Protein AF-A0A7S1CKB5-F1 (afdb_monomer)

pLDDT: mean 76.55, std 12.69, range [46.41, 90.56]

Mean predicted aligned error: 7.84 Å

Solvent-accessible surface area (backbone atoms only — not comparable to full-atom values): 6733 Å² total; per-residue (Å²): 131,82,80,73,89,58,55,35,68,58,44,13,67,76,37,69,49,74,20,55,30,39,36,36,33,47,78,53,97,79,49,93,56,59,89,49,40,65,36,74,44,82,41,71,37,40,30,38,44,75,92,77,86,42,19,30,36,47,51,50,39,48,45,48,19,56,73,53,39,49,98,98,42,86,29,57,56,62,90,48,43,45,44,26,42,59,29,94,70,56,78,39,75,59,54,51,91,38,49,29,12,63,70,63,36,44,41,95,78,22,31,32,31,43,44,72,62,77,84,127

Foldseek 3Di:
DQDDQDPLQVLLVVFADWFKAWEAEDQDPPPPPNVRHRDIDIFTARLNPPDDDGQFVLNVLVRQQVSQDDVPDRRDDSVFKWKFFPASNRPGTGDRRDGCSSSSGGDPRGYIYIGTDDDD

Structure (mmCIF, N/CA/C/O backbone):
data_AF-A0A7S1CKB5-F1
#
_entry.id   AF-A0A7S1CKB5-F1
#
loop_
_atom_site.group_PDB
_atom_site.id
_atom_site.type_symbol
_atom_site.label_atom_id
_atom_site.label_alt_id
_atom_site.label_comp_id
_atom_site.label_asym_id
_atom_site.label_entity_id
_atom_site.label_seq_id
_atom_site.pdbx_PDB_ins_code
_atom_site.Cartn_x
_atom_site.Cartn_y
_atom_site.Cartn_z
_atom_site.occupancy
_atom_site.B_iso_or_equiv
_atom_site.auth_seq_id
_atom_site.auth_comp_id
_atom_site.auth_asym_id
_atom_site.auth_atom_id
_atom_site.pdbx_PDB_model_num
ATOM 1 N N . ALA A 1 1 ? -4.921 6.946 -22.271 1.00 47.00 1 ALA A N 1
ATOM 2 C CA . ALA A 1 1 ? -4.373 5.586 -22.437 1.00 47.00 1 ALA A CA 1
ATOM 3 C C . ALA A 1 1 ? -4.751 4.782 -21.202 1.00 47.00 1 ALA A C 1
ATOM 5 O O . ALA A 1 1 ? -4.689 5.348 -20.117 1.00 47.00 1 ALA A O 1
ATOM 6 N N . ALA A 1 2 ? -5.207 3.535 -21.353 1.00 50.59 2 ALA A N 1
ATOM 7 C CA . ALA A 1 2 ? -5.408 2.666 -20.195 1.00 50.59 2 ALA A CA 1
ATOM 8 C C . ALA A 1 2 ? -4.034 2.374 -19.561 1.00 50.59 2 ALA A C 1
ATOM 10 O O . ALA A 1 2 ? -3.091 2.101 -20.310 1.00 50.59 2 ALA A O 1
ATOM 11 N N . PRO A 1 3 ? -3.888 2.478 -18.232 1.00 56.34 3 PRO A N 1
ATOM 12 C CA . PRO A 1 3 ? -2.642 2.119 -17.569 1.00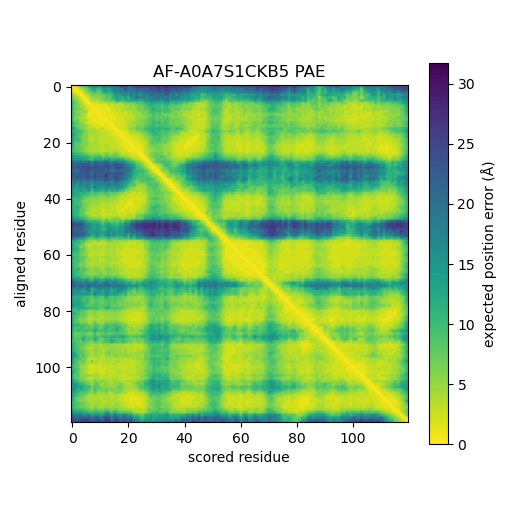 56.34 3 PRO A CA 1
ATOM 13 C C . PRO A 1 3 ? -2.378 0.625 -17.808 1.00 56.34 3 PRO A C 1
ATOM 15 O O . PRO A 1 3 ? -3.248 -0.211 -17.572 1.00 56.34 3 PRO A O 1
ATOM 18 N N . THR A 1 4 ? -1.209 0.298 -18.354 1.00 65.94 4 THR A N 1
ATOM 19 C CA . THR A 1 4 ? -0.779 -1.087 -18.581 1.00 65.94 4 THR A CA 1
ATOM 20 C C . THR A 1 4 ? 0.078 -1.541 -17.407 1.00 65.94 4 THR A C 1
ATOM 22 O O . THR A 1 4 ? 0.833 -0.752 -16.837 1.00 65.94 4 THR A O 1
ATOM 25 N N . LEU A 1 5 ? -0.078 -2.806 -17.015 1.00 66.31 5 LEU A N 1
ATOM 26 C CA . LEU A 1 5 ? 0.807 -3.431 -16.039 1.00 66.31 5 LEU A CA 1
ATOM 27 C C . LEU A 1 5 ? 2.206 -3.507 -16.643 1.00 66.31 5 LEU A C 1
ATOM 29 O O . LEU A 1 5 ? 2.385 -4.090 -17.713 1.00 66.31 5 LEU A O 1
ATOM 33 N N . VAL A 1 6 ? 3.160 -2.876 -15.967 1.00 71.44 6 VAL A N 1
ATOM 34 C CA . VAL A 1 6 ? 4.577 -2.964 -16.313 1.00 71.44 6 VAL A CA 1
ATOM 35 C C . VAL A 1 6 ? 5.108 -4.221 -15.633 1.00 71.44 6 VAL A C 1
ATOM 37 O O . VAL A 1 6 ? 4.601 -4.622 -14.582 1.00 71.44 6 VAL A O 1
ATOM 40 N N . ASP A 1 7 ? 6.083 -4.883 -16.248 1.00 81.88 7 ASP A N 1
ATOM 41 C CA . ASP A 1 7 ? 6.723 -6.026 -15.610 1.00 81.88 7 ASP A CA 1
ATOM 42 C C . ASP A 1 7 ? 7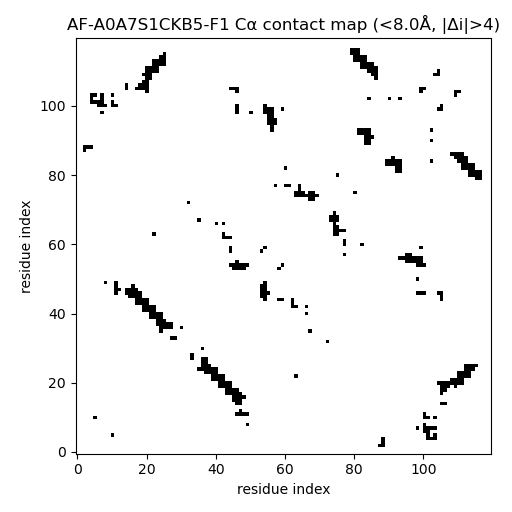.318 -5.620 -14.250 1.00 81.88 7 ASP A C 1
ATOM 44 O O . ASP A 1 7 ? 7.825 -4.511 -14.081 1.00 81.88 7 ASP A O 1
ATOM 48 N N . ALA A 1 8 ? 7.244 -6.508 -13.259 1.00 78.00 8 ALA A N 1
ATOM 49 C CA . ALA A 1 8 ? 7.666 -6.183 -11.901 1.00 78.00 8 ALA A CA 1
ATOM 50 C C . ALA A 1 8 ? 9.165 -5.854 -11.810 1.00 78.00 8 ALA A C 1
ATOM 52 O O . ALA A 1 8 ? 9.548 -5.014 -10.997 1.00 78.00 8 ALA A O 1
ATOM 53 N N . ASP A 1 9 ? 10.011 -6.513 -12.607 1.00 81.38 9 ASP A N 1
ATOM 54 C CA . ASP A 1 9 ? 11.449 -6.248 -12.622 1.00 81.38 9 ASP A CA 1
ATOM 55 C C . ASP A 1 9 ? 11.756 -4.942 -13.369 1.00 81.38 9 ASP A C 1
ATOM 57 O O . ASP A 1 9 ? 12.614 -4.177 -12.929 1.00 81.38 9 ASP A O 1
ATOM 61 N N . GLU A 1 10 ? 11.002 -4.620 -14.425 1.00 83.44 10 GLU A N 1
ATOM 62 C CA . GLU A 1 10 ? 11.088 -3.319 -15.103 1.00 83.44 10 GLU A CA 1
ATOM 63 C C . GLU A 1 10 ? 10.638 -2.171 -14.184 1.00 83.44 10 GLU A C 1
ATOM 65 O O . GLU A 1 10 ? 11.330 -1.159 -14.065 1.00 83.44 10 GLU A O 1
ATOM 70 N N . TRP A 1 11 ? 9.527 -2.344 -13.461 1.00 83.88 11 TRP A N 1
ATOM 71 C CA . TRP A 1 11 ? 9.031 -1.356 -12.503 1.00 83.88 11 TRP A CA 1
ATOM 72 C C . TRP A 1 11 ? 10.017 -1.122 -11.355 1.00 83.88 11 TRP A C 1
ATOM 74 O O . TRP A 1 11 ? 10.300 0.025 -11.004 1.00 83.88 11 TRP A O 1
ATOM 84 N N . ALA A 1 12 ? 10.570 -2.202 -10.795 1.00 82.69 12 ALA A N 1
ATOM 85 C CA . ALA A 1 12 ? 11.581 -2.145 -9.744 1.00 82.69 12 ALA A CA 1
ATOM 86 C C . ALA A 1 12 ? 12.874 -1.461 -10.219 1.00 82.69 12 ALA A C 1
ATOM 88 O O . ALA A 1 12 ? 13.455 -0.664 -9.483 1.00 82.69 12 ALA A O 1
ATOM 89 N N . ALA A 1 13 ? 13.308 -1.734 -11.454 1.00 83.50 13 ALA A N 1
ATOM 90 C CA . ALA A 1 13 ? 14.481 -1.099 -12.050 1.00 83.50 13 ALA A CA 1
ATOM 91 C C . ALA A 1 13 ? 14.266 0.399 -12.321 1.00 83.50 13 ALA A C 1
ATOM 93 O O . ALA A 1 13 ? 15.189 1.193 -12.137 1.00 83.50 13 ALA A O 1
ATOM 94 N N . ALA A 1 14 ? 13.054 0.795 -12.724 1.00 84.06 14 ALA A N 1
ATOM 95 C CA . ALA A 1 14 ? 12.691 2.195 -12.943 1.00 84.06 14 ALA A CA 1
ATOM 96 C C . ALA A 1 14 ? 12.602 3.008 -11.639 1.00 84.06 14 ALA A C 1
ATOM 98 O O . ALA A 1 14 ? 12.754 4.230 -11.665 1.00 84.06 14 ALA A O 1
ATOM 99 N N . HIS A 1 15 ? 12.394 2.340 -10.502 1.00 83.62 15 HIS A N 1
ATOM 100 C CA . HIS A 1 15 ? 12.206 2.970 -9.197 1.00 83.62 15 HIS A CA 1
ATOM 101 C C . HIS A 1 15 ? 13.222 2.458 -8.160 1.00 83.62 15 HIS A C 1
ATOM 103 O O . HIS A 1 15 ? 12.845 1.764 -7.210 1.00 83.62 15 HIS A O 1
ATOM 109 N N . PRO A 1 16 ? 14.518 2.797 -8.308 1.00 81.06 16 PRO A N 1
ATOM 110 C CA . PRO A 1 16 ? 15.551 2.351 -7.383 1.00 81.06 16 PRO A CA 1
ATOM 111 C C . PRO A 1 16 ? 15.386 2.983 -5.992 1.00 81.06 16 PRO A C 1
ATOM 113 O O . PRO A 1 16 ? 15.112 4.178 -5.862 1.00 81.06 16 PRO A O 1
ATOM 116 N N . GLY A 1 17 ? 15.612 2.187 -4.946 1.00 81.56 17 GLY A N 1
ATOM 117 C CA . GLY A 1 17 ? 15.592 2.627 -3.552 1.00 81.56 17 GLY A CA 1
ATOM 118 C C . GLY A 1 17 ? 14.191 2.863 -2.964 1.00 81.56 17 GLY A C 1
ATOM 119 O O . GLY A 1 17 ? 13.182 2.458 -3.547 1.00 81.56 17 GLY A O 1
ATOM 120 N N . PRO A 1 18 ? 14.112 3.510 -1.785 1.00 85.06 18 PRO A N 1
ATOM 121 C CA . PRO A 1 18 ? 12.849 3.766 -1.102 1.00 85.06 18 PRO A CA 1
ATOM 122 C C . PRO A 1 18 ? 11.969 4.750 -1.876 1.00 85.06 18 PRO A C 1
ATOM 124 O O . PRO A 1 18 ? 12.338 5.903 -2.095 1.00 85.06 18 PRO A O 1
ATOM 127 N N . GLN 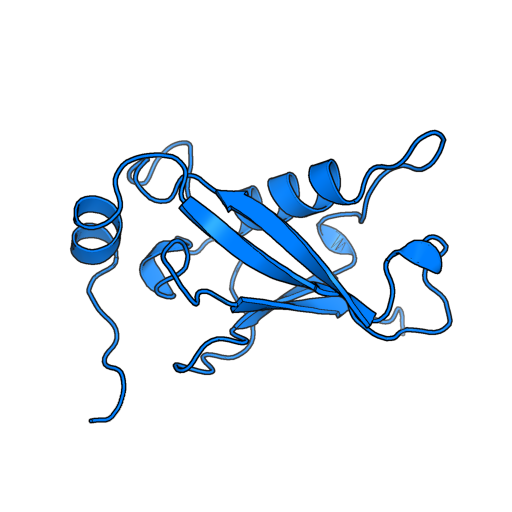A 1 19 ? 10.775 4.299 -2.238 1.00 85.88 19 GLN A N 1
ATOM 128 C CA . GLN A 1 19 ? 9.762 5.072 -2.937 1.00 85.88 19 GLN A CA 1
ATOM 129 C C . GLN A 1 19 ? 8.625 5.474 -1.998 1.00 85.88 19 GLN A C 1
ATOM 131 O O . GLN A 1 19 ? 8.228 4.677 -1.142 1.00 85.88 19 GLN A O 1
ATOM 136 N N . PRO A 1 20 ? 8.048 6.673 -2.170 1.00 86.56 20 PRO A N 1
ATOM 137 C CA . PRO A 1 20 ? 6.848 7.050 -1.447 1.00 86.56 20 PRO A CA 1
ATOM 138 C C . PRO A 1 20 ? 5.652 6.212 -1.918 1.00 86.56 20 PRO A C 1
ATOM 140 O O . PRO A 1 20 ? 5.477 5.945 -3.110 1.00 86.56 20 PRO A O 1
ATOM 143 N N . LEU A 1 21 ? 4.812 5.829 -0.965 1.00 88.81 21 LEU A N 1
ATOM 144 C CA . LEU A 1 21 ? 3.539 5.158 -1.169 1.00 88.81 21 LEU A CA 1
ATOM 145 C C . LEU A 1 21 ? 2.472 5.851 -0.322 1.00 88.81 21 LEU A C 1
ATOM 147 O O . LEU A 1 21 ? 2.628 6.000 0.892 1.00 88.81 21 LEU A O 1
ATOM 151 N N . GLU A 1 22 ? 1.371 6.238 -0.957 1.00 90.56 22 GLU A N 1
ATOM 152 C CA . GLU A 1 22 ? 0.213 6.780 -0.259 1.00 90.56 22 GLU A CA 1
ATOM 153 C C . GLU A 1 22 ? -0.675 5.645 0.251 1.00 90.56 22 GLU A C 1
ATOM 155 O O . GLU A 1 22 ? -1.064 4.741 -0.486 1.00 90.56 22 GLU A O 1
ATOM 160 N N . VAL A 1 23 ? -1.019 5.700 1.531 1.00 89.56 23 VAL A N 1
ATOM 161 C CA . VAL A 1 23 ? -1.799 4.682 2.226 1.00 89.56 23 VAL A CA 1
ATOM 162 C C . VAL A 1 23 ? -3.051 5.342 2.768 1.00 89.56 23 VAL A C 1
ATOM 164 O O . VAL A 1 23 ? -3.012 6.072 3.757 1.00 89.56 23 VAL A O 1
ATOM 167 N N . ARG A 1 24 ? -4.185 5.079 2.127 1.00 88.62 24 ARG A N 1
ATOM 168 C CA . ARG A 1 24 ? -5.489 5.555 2.579 1.00 88.62 24 ARG A CA 1
ATOM 169 C C . ARG A 1 24 ? -6.004 4.658 3.685 1.00 88.62 24 ARG A C 1
ATOM 171 O O . ARG A 1 24 ? -6.254 3.468 3.483 1.00 88.62 24 ARG A O 1
ATOM 178 N N . MET A 1 25 ? -6.169 5.238 4.861 1.00 85.81 25 MET A N 1
ATOM 179 C CA . MET A 1 25 ? -6.705 4.537 6.013 1.00 85.81 25 MET A CA 1
ATOM 180 C C . MET A 1 25 ? -8.235 4.480 5.949 1.00 85.81 25 MET A C 1
ATOM 182 O O . MET A 1 25 ? -8.883 5.451 5.548 1.00 85.81 25 MET A O 1
ATOM 186 N N . PRO A 1 26 ? -8.850 3.373 6.392 1.00 77.75 26 PRO A N 1
ATOM 187 C CA . PRO A 1 26 ? -10.290 3.215 6.334 1.00 77.75 26 PRO A CA 1
ATOM 188 C C . PRO A 1 26 ? -10.972 4.166 7.315 1.00 77.75 26 PRO A C 1
ATOM 190 O O . PRO A 1 26 ? -10.511 4.376 8.441 1.00 77.75 26 PRO A O 1
ATOM 193 N N . VAL A 1 27 ? -12.132 4.685 6.915 1.00 68.50 27 VAL A N 1
ATOM 194 C CA . VAL A 1 27 ? -13.047 5.408 7.804 1.00 68.50 27 VAL A CA 1
ATOM 195 C C . VAL A 1 27 ? -13.853 4.372 8.591 1.00 68.50 27 VAL A C 1
ATOM 197 O O . VAL A 1 27 ? -14.980 4.040 8.238 1.00 68.50 27 VAL A O 1
ATOM 200 N N . ALA A 1 28 ? -13.251 3.773 9.619 1.00 58.81 28 ALA A N 1
ATOM 201 C CA . ALA A 1 28 ? -13.915 2.758 10.434 1.00 58.81 28 ALA A CA 1
ATOM 202 C C . ALA A 1 28 ? -14.113 3.243 11.876 1.00 58.81 28 ALA A C 1
ATOM 204 O O . ALA A 1 28 ? -13.160 3.371 12.645 1.00 58.81 28 ALA A O 1
ATOM 205 N N . ALA A 1 29 ? -15.374 3.439 12.266 1.00 46.41 29 ALA A N 1
ATOM 206 C CA . ALA A 1 29 ? -15.770 3.621 13.658 1.00 46.41 29 ALA A CA 1
ATOM 207 C C . ALA A 1 29 ? -15.514 2.309 14.427 1.00 46.41 29 ALA A C 1
ATOM 209 O O . ALA A 1 29 ? -16.313 1.380 14.372 1.00 46.41 29 ALA A O 1
ATOM 210 N N . GLY A 1 30 ? -14.355 2.184 15.077 1.00 48.72 30 GLY A N 1
ATOM 211 C CA . GLY A 1 30 ? -13.983 0.968 15.815 1.00 48.72 30 GLY A CA 1
ATOM 212 C C . GLY A 1 30 ? -12.495 0.626 15.805 1.00 48.72 30 GLY A C 1
ATOM 213 O O . GLY A 1 30 ? -12.073 -0.283 16.522 1.00 48.72 30 GLY A O 1
ATOM 214 N N . VAL A 1 31 ? -11.671 1.348 15.040 1.00 56.50 31 VAL A N 1
ATOM 215 C CA . VAL A 1 31 ? -10.217 1.272 15.220 1.00 56.50 31 VAL A CA 1
ATOM 216 C C . VAL A 1 31 ? -9.868 2.053 16.477 1.00 56.50 31 VAL A C 1
ATOM 218 O O . VAL A 1 31 ? -10.211 3.227 16.590 1.00 56.50 31 VAL A O 1
ATOM 221 N N . LYS A 1 32 ? -9.147 1.430 17.418 1.00 55.12 32 LYS A N 1
ATOM 222 C CA . LYS A 1 32 ? -8.611 2.139 18.597 1.00 55.12 32 LYS A CA 1
ATO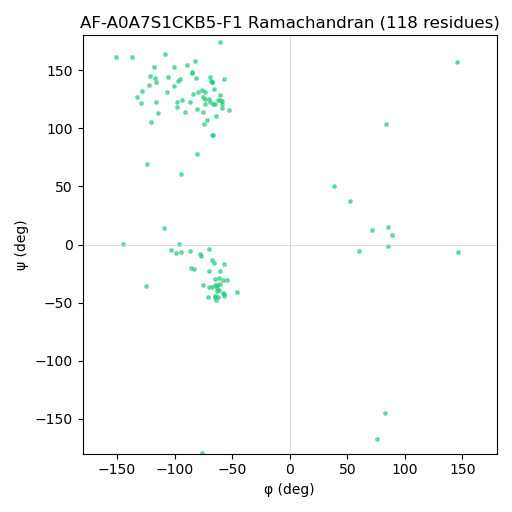M 223 C C . LYS A 1 32 ? -7.705 3.321 18.212 1.00 55.12 32 LYS A C 1
ATOM 225 O O . LYS A 1 32 ? -7.490 4.211 19.020 1.00 55.12 32 LYS A O 1
ATOM 230 N N . GLN A 1 33 ? -7.235 3.356 16.966 1.00 58.78 33 GLN A N 1
ATOM 231 C CA . GLN A 1 33 ? -6.542 4.479 16.342 1.00 58.78 33 GLN A CA 1
ATOM 232 C C . GLN A 1 33 ? -7.519 5.363 15.553 1.00 58.78 33 GLN A C 1
ATOM 234 O O . GLN A 1 33 ? -7.382 5.522 14.342 1.00 58.78 33 GLN A O 1
ATOM 239 N N . ALA A 1 34 ? -8.515 5.943 16.231 1.00 53.34 34 ALA A N 1
ATOM 240 C CA . ALA A 1 34 ? -9.462 6.882 15.616 1.00 53.34 34 ALA A CA 1
ATOM 241 C C . ALA A 1 34 ? -8.745 8.061 14.925 1.00 53.34 34 ALA A C 1
ATOM 243 O O . ALA A 1 34 ? -9.195 8.533 13.883 1.00 53.34 34 ALA A O 1
ATOM 244 N N . ALA A 1 35 ? -7.577 8.456 15.446 1.00 57.72 35 ALA A N 1
ATOM 245 C CA . ALA A 1 35 ? -6.719 9.487 14.869 1.00 57.72 35 ALA A CA 1
ATOM 246 C C . ALA A 1 35 ? -6.219 9.168 13.450 1.00 57.72 35 ALA A C 1
ATOM 248 O O . ALA A 1 35 ? -5.892 10.093 12.724 1.00 57.72 35 ALA A O 1
ATOM 249 N N . LEU A 1 36 ? -6.173 7.895 13.045 1.00 64.19 36 LEU A N 1
ATOM 250 C CA . LEU A 1 36 ? -5.698 7.484 11.720 1.00 64.19 36 LEU A CA 1
ATOM 251 C C . LEU A 1 36 ? -6.849 7.224 10.741 1.00 64.19 36 LEU A C 1
ATOM 253 O O . LEU A 1 36 ? -6.603 6.982 9.568 1.00 64.19 36 LEU A O 1
ATOM 257 N N . THR A 1 37 ? -8.108 7.244 11.190 1.00 71.38 37 THR A N 1
ATOM 258 C CA . THR A 1 37 ? -9.254 6.934 10.320 1.00 71.38 37 THR A CA 1
ATOM 259 C C . THR A 1 37 ? -9.535 8.072 9.338 1.00 71.38 37 THR A C 1
ATOM 261 O O . THR A 1 37 ? -9.591 9.234 9.729 1.00 71.38 37 THR A O 1
ATOM 264 N N . GLY A 1 38 ? -9.696 7.743 8.052 1.00 73.44 38 GLY A N 1
ATOM 265 C CA . GLY A 1 38 ? -9.937 8.732 6.993 1.00 73.44 38 GLY A CA 1
ATOM 266 C C . GLY A 1 38 ? -8.739 9.611 6.627 1.00 73.44 38 GLY A C 1
ATOM 267 O O . GLY A 1 38 ? -8.917 10.604 5.926 1.00 73.44 38 GLY A O 1
ATOM 268 N N . GLN A 1 39 ? -7.536 9.265 7.090 1.00 80.25 39 GLN A N 1
ATOM 269 C CA . GLN A 1 39 ? -6.301 9.961 6.737 1.00 80.25 39 GLN A CA 1
ATOM 270 C C . GLN A 1 39 ? -5.517 9.206 5.661 1.00 80.25 39 GLN A C 1
ATOM 272 O O . GLN A 1 39 ? -5.584 7.979 5.564 1.00 80.25 39 GLN A O 1
ATOM 277 N N . THR A 1 40 ? -4.734 9.946 4.878 1.00 86.94 40 THR A N 1
ATOM 278 C CA . THR A 1 40 ? -3.718 9.378 3.988 1.00 86.94 40 THR A CA 1
ATOM 279 C C . THR A 1 40 ? -2.367 9.460 4.682 1.00 86.94 40 THR A C 1
ATOM 281 O O . THR A 1 40 ? -1.925 10.544 5.055 1.00 86.94 40 THR A O 1
ATOM 284 N N . LEU A 1 41 ? -1.712 8.318 4.854 1.00 85.88 41 LEU A N 1
ATOM 285 C CA . LEU A 1 41 ? -0.350 8.224 5.364 1.00 85.88 41 LEU A CA 1
ATOM 286 C C . LEU A 1 41 ? 0.619 8.102 4.193 1.00 85.88 41 LEU A C 1
ATOM 288 O O . LEU A 1 41 ? 0.339 7.391 3.232 1.00 85.88 41 LEU A O 1
ATOM 292 N N . LEU A 1 42 ? 1.770 8.760 4.287 1.00 87.12 42 LEU A N 1
ATOM 293 C CA . LEU A 1 42 ? 2.865 8.560 3.346 1.00 87.12 42 LEU A CA 1
ATOM 294 C C . LEU A 1 42 ? 3.865 7.594 3.981 1.00 87.12 42 LEU A C 1
ATOM 296 O O . LEU A 1 42 ? 4.422 7.891 5.038 1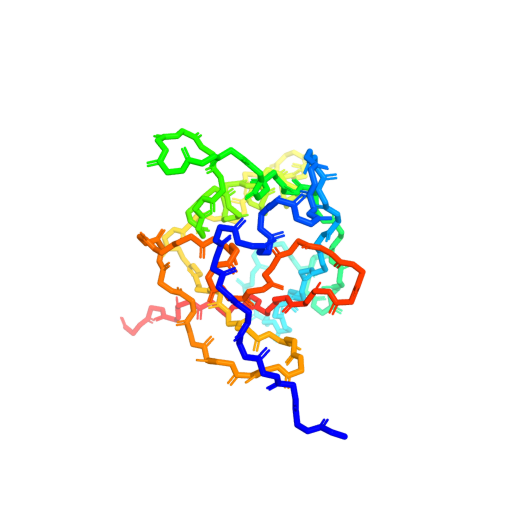.00 87.12 42 LEU A O 1
ATOM 300 N N . VAL A 1 43 ? 4.080 6.439 3.358 1.00 87.12 43 VAL A N 1
ATOM 301 C CA . VAL A 1 43 ? 5.071 5.453 3.809 1.00 87.12 43 VAL A CA 1
ATOM 302 C C . VAL A 1 43 ? 6.137 5.274 2.741 1.00 87.12 43 VAL A C 1
ATOM 304 O O . VAL A 1 43 ? 5.835 5.301 1.552 1.00 87.12 43 VAL A O 1
ATOM 307 N N . SER A 1 44 ? 7.385 5.077 3.153 1.00 86.31 44 SER A N 1
ATOM 308 C CA . SER A 1 44 ? 8.471 4.769 2.223 1.00 86.31 44 SER A CA 1
ATOM 309 C C . SER A 1 44 ? 8.641 3.259 2.119 1.00 86.31 44 SER A C 1
ATOM 311 O O . SER A 1 44 ? 8.842 2.588 3.131 1.00 86.31 44 SER A O 1
ATOM 313 N N . ILE A 1 45 ? 8.563 2.724 0.903 1.00 85.62 45 ILE A N 1
ATOM 314 C CA . ILE A 1 45 ? 8.738 1.297 0.617 1.00 85.62 45 ILE A CA 1
ATOM 315 C C . ILE A 1 45 ? 9.865 1.096 -0.387 1.00 85.62 45 ILE A C 1
ATOM 317 O O . ILE A 1 45 ? 9.962 1.816 -1.372 1.00 85.62 45 ILE A O 1
ATOM 321 N N . ASP A 1 46 ? 10.719 0.106 -0.162 1.00 84.94 46 ASP A N 1
ATOM 322 C CA . ASP A 1 46 ? 11.721 -0.279 -1.152 1.00 84.94 46 ASP A CA 1
ATOM 323 C C . ASP A 1 46 ? 11.143 -1.367 -2.057 1.00 84.94 46 ASP A C 1
ATOM 325 O O . ASP A 1 46 ? 10.840 -2.469 -1.595 1.00 84.94 46 ASP A O 1
ATOM 329 N N . VAL A 1 47 ? 10.963 -1.039 -3.337 1.00 79.56 47 VAL A N 1
ATOM 330 C CA . VAL A 1 47 ? 10.466 -1.966 -4.368 1.00 79.56 47 VAL A CA 1
ATOM 331 C C . VAL A 1 47 ? 11.573 -2.483 -5.284 1.00 79.56 47 VAL A C 1
ATOM 333 O O . VAL A 1 47 ? 11.321 -3.357 -6.109 1.00 79.56 47 VAL A O 1
ATOM 336 N N . SER A 1 48 ? 12.794 -1.973 -5.104 1.00 71.12 48 SER A N 1
ATOM 337 C CA . SER A 1 48 ? 13.982 -2.284 -5.900 1.00 71.12 48 SER A CA 1
ATOM 338 C C . SER A 1 48 ? 14.732 -3.523 -5.407 1.00 71.12 48 SER A C 1
ATOM 340 O O . SER A 1 48 ? 15.467 -4.153 -6.168 1.00 71.12 48 SER A O 1
ATOM 342 N N . SER A 1 49 ? 14.522 -3.920 -4.147 1.00 59.12 49 SER A N 1
ATOM 343 C CA . SER A 1 49 ? 15.096 -5.145 -3.587 1.00 59.12 49 SER A CA 1
ATOM 344 C C . SER A 1 49 ? 14.475 -6.382 -4.250 1.00 59.12 49 SER A C 1
ATOM 346 O O . SER A 1 49 ? 13.407 -6.873 -3.894 1.00 59.12 49 SER A O 1
ATOM 348 N N . GLY A 1 50 ? 15.132 -6.887 -5.291 1.00 47.12 50 GLY A N 1
ATOM 349 C CA . GLY A 1 50 ? 14.666 -8.035 -6.051 1.00 47.12 50 GLY A CA 1
ATOM 350 C C . GLY A 1 50 ? 14.487 -9.297 -5.194 1.00 47.12 50 GLY A C 1
ATOM 351 O O . GLY A 1 50 ? 15.443 -9.879 -4.700 1.00 47.12 50 GLY A O 1
ATOM 352 N N . ALA A 1 51 ? 13.247 -9.787 -5.113 1.00 46.59 51 ALA A N 1
ATOM 353 C CA . ALA A 1 51 ? 12.849 -11.201 -4.941 1.00 46.59 51 ALA A CA 1
ATOM 354 C C . ALA A 1 51 ? 13.309 -11.986 -3.700 1.00 46.59 51 ALA A C 1
ATOM 356 O O . ALA A 1 51 ? 12.850 -13.121 -3.563 1.00 46.59 51 ALA A O 1
ATOM 357 N N . LYS A 1 52 ? 14.152 -11.467 -2.801 1.00 48.72 52 LYS A N 1
ATOM 358 C CA . LYS A 1 52 ? 14.590 -12.267 -1.644 1.00 48.72 52 LYS A CA 1
ATOM 359 C C . LYS A 1 52 ? 14.357 -11.640 -0.278 1.00 48.72 52 LYS A C 1
ATOM 361 O O . LYS A 1 52 ? 13.979 -12.402 0.603 1.00 48.72 52 LYS A O 1
ATOM 366 N N . GLU A 1 53 ? 14.480 -10.323 -0.085 1.00 49.16 53 GLU A N 1
ATOM 367 C CA . GLU A 1 53 ? 14.393 -9.758 1.282 1.00 49.16 53 GLU A CA 1
ATOM 368 C C . GLU A 1 53 ? 13.736 -8.368 1.422 1.00 49.16 53 GLU A C 1
ATOM 370 O O . GLU A 1 53 ? 13.577 -7.886 2.540 1.00 49.16 53 GLU A O 1
ATOM 375 N N . GLY A 1 54 ? 13.264 -7.739 0.343 1.00 53.62 54 GLY A N 1
ATOM 376 C CA . GLY A 1 54 ? 12.483 -6.498 0.421 1.00 53.62 54 GLY A CA 1
ATOM 377 C C . GLY A 1 54 ? 11.508 -6.382 -0.745 1.00 53.62 54 GLY A C 1
ATOM 378 O O . GLY A 1 54 ? 11.636 -7.094 -1.734 1.00 53.62 54 GLY A O 1
ATOM 379 N N . GLY A 1 55 ? 10.491 -5.533 -0.631 1.00 68.31 55 GLY A N 1
ATOM 380 C CA . GLY A 1 55 ? 9.584 -5.239 -1.745 1.00 68.31 55 GLY A CA 1
ATOM 381 C C . GLY A 1 55 ? 8.405 -6.194 -1.932 1.00 68.31 55 GLY A C 1
ATOM 382 O O . GLY A 1 55 ? 7.754 -6.152 -2.977 1.00 68.31 55 GLY A O 1
ATOM 383 N N . SER A 1 56 ? 8.074 -7.037 -0.950 1.00 83.88 56 SER A N 1
ATOM 384 C CA . SER A 1 56 ? 6.795 -7.764 -0.955 1.00 83.88 56 SER A CA 1
ATOM 385 C C . SER A 1 56 ? 5.654 -6.894 -0.419 1.00 83.88 56 SER A C 1
ATOM 387 O O . SER A 1 56 ? 5.869 -5.970 0.366 1.00 83.88 56 SER A O 1
ATOM 389 N N . VAL A 1 57 ? 4.407 -7.219 -0.770 1.00 87.12 57 VAL A N 1
ATOM 390 C CA . VAL A 1 57 ? 3.226 -6.581 -0.153 1.00 87.12 57 VAL A CA 1
ATOM 391 C C . VAL A 1 57 ? 3.222 -6.782 1.369 1.00 87.12 57 VAL A C 1
ATOM 393 O O . VAL A 1 57 ? 2.747 -5.923 2.109 1.00 87.12 57 VAL A O 1
ATOM 396 N N . ASN A 1 58 ? 3.782 -7.886 1.870 1.00 87.56 58 ASN A N 1
ATOM 397 C CA . ASN A 1 58 ? 3.952 -8.094 3.306 1.00 87.56 58 ASN A CA 1
ATOM 398 C C . ASN A 1 58 ? 4.890 -7.053 3.949 1.00 87.56 58 ASN A C 1
ATOM 400 O O . ASN A 1 58 ? 4.615 -6.588 5.054 1.00 87.56 58 ASN A O 1
ATOM 404 N N . ASP A 1 59 ? 5.954 -6.636 3.261 1.00 85.62 59 ASP A N 1
ATOM 405 C CA . ASP A 1 59 ? 6.848 -5.575 3.746 1.00 85.62 59 ASP A CA 1
ATOM 406 C C . ASP A 1 59 ? 6.168 -4.206 3.709 1.00 85.62 59 ASP A C 1
ATOM 408 O O . ASP A 1 59 ? 6.289 -3.443 4.665 1.00 85.62 59 ASP A O 1
ATOM 412 N N . VAL A 1 60 ? 5.333 -3.941 2.697 1.00 87.62 60 VAL A N 1
ATOM 413 C CA . VAL A 1 60 ? 4.454 -2.757 2.683 1.00 87.62 60 VAL A CA 1
ATOM 414 C C . VAL A 1 60 ? 3.549 -2.742 3.918 1.00 87.62 60 VAL A C 1
ATOM 416 O O . VAL A 1 60 ? 3.420 -1.722 4.593 1.00 87.62 60 VAL A O 1
ATOM 419 N N . LYS A 1 61 ? 2.959 -3.885 4.288 1.00 87.56 61 LYS A N 1
ATOM 420 C CA . LYS A 1 61 ? 2.154 -3.980 5.514 1.00 87.56 61 LYS A CA 1
ATOM 421 C C . LYS A 1 61 ? 2.973 -3.765 6.788 1.00 87.56 61 LYS A C 1
ATOM 423 O O . LYS A 1 61 ? 2.434 -3.197 7.738 1.00 87.56 61 LYS A O 1
ATOM 428 N N . LYS A 1 62 ? 4.235 -4.207 6.840 1.00 87.31 62 LYS A N 1
ATOM 429 C CA . LYS A 1 62 ? 5.139 -3.908 7.967 1.00 87.31 62 LYS A CA 1
ATOM 430 C C . LYS A 1 62 ? 5.412 -2.410 8.059 1.00 87.31 62 LYS A C 1
ATOM 432 O O . LYS A 1 62 ? 5.214 -1.854 9.133 1.00 87.31 62 LYS A O 1
ATOM 437 N N . ALA A 1 63 ? 5.743 -1.761 6.943 1.00 85.94 63 ALA A N 1
ATOM 438 C CA . ALA A 1 63 ? 5.963 -0.318 6.889 1.00 85.94 63 ALA A CA 1
ATOM 439 C C . ALA A 1 63 ? 4.722 0.460 7.357 1.00 85.94 63 ALA A C 1
ATOM 441 O O . ALA A 1 63 ? 4.833 1.381 8.158 1.00 85.94 63 ALA A O 1
ATOM 442 N N . ILE A 1 64 ? 3.518 0.038 6.953 1.00 86.38 64 ILE A N 1
ATOM 443 C CA . ILE A 1 64 ? 2.257 0.628 7.435 1.00 86.38 64 ILE A CA 1
ATOM 444 C C . ILE A 1 64 ? 2.064 0.382 8.931 1.00 86.38 64 ILE A C 1
ATOM 446 O O . ILE A 1 64 ? 1.692 1.297 9.660 1.00 86.38 64 ILE A O 1
ATOM 450 N N . LYS A 1 65 ? 2.310 -0.836 9.424 1.00 85.69 65 LYS A N 1
ATOM 451 C CA . LYS A 1 65 ? 2.235 -1.134 10.860 1.00 85.69 65 LYS A CA 1
ATOM 452 C C . LYS A 1 65 ? 3.173 -0.228 11.661 1.00 85.69 65 LYS A C 1
ATOM 454 O O . LYS A 1 65 ? 2.782 0.246 12.718 1.00 85.69 65 LYS A O 1
ATOM 459 N N . GLU A 1 66 ? 4.386 0.004 11.180 1.00 84.94 66 GLU A N 1
ATOM 460 C CA . GLU A 1 66 ? 5.357 0.876 11.843 1.00 84.94 66 GLU A CA 1
ATOM 461 C C . GLU A 1 66 ? 4.948 2.349 11.750 1.00 84.94 66 GLU A C 1
ATOM 463 O O . GLU A 1 66 ? 4.913 3.026 12.770 1.00 84.94 66 GLU A O 1
ATOM 468 N N . ALA A 1 67 ? 4.518 2.821 10.578 1.00 82.06 67 ALA A N 1
ATOM 469 C CA . ALA A 1 67 ? 4.046 4.194 10.379 1.00 82.06 67 ALA A CA 1
ATOM 470 C C . ALA A 1 67 ? 2.763 4.519 11.164 1.00 82.06 67 ALA A C 1
ATOM 472 O O . ALA A 1 67 ? 2.528 5.660 11.549 1.00 82.06 67 ALA A O 1
ATOM 473 N N . THR A 1 68 ? 1.922 3.514 11.407 1.00 80.12 68 THR A N 1
ATOM 474 C CA . THR A 1 68 ? 0.709 3.640 12.225 1.00 80.12 68 THR A CA 1
ATOM 475 C C . THR A 1 68 ? 0.980 3.430 13.714 1.00 80.12 68 THR A C 1
ATOM 477 O O . THR A 1 68 ? 0.059 3.585 14.512 1.00 80.12 68 THR A O 1
ATOM 480 N N . ALA A 1 69 ? 2.196 3.059 14.127 1.00 80.75 69 ALA A N 1
ATOM 481 C CA . ALA A 1 69 ? 2.543 2.974 15.539 1.00 80.75 69 ALA A CA 1
ATOM 482 C C . ALA A 1 69 ? 2.742 4.394 16.091 1.00 80.75 69 ALA A C 1
ATOM 484 O O . ALA A 1 69 ? 3.657 5.108 15.695 1.00 80.75 69 ALA A O 1
ATOM 485 N N . THR A 1 70 ? 1.864 4.813 16.999 1.00 69.81 70 THR A N 1
ATOM 486 C CA . THR A 1 70 ? 1.924 6.125 17.661 1.00 69.81 70 THR A CA 1
ATOM 487 C C . THR A 1 70 ? 2.346 5.951 19.114 1.00 69.81 70 THR A C 1
ATOM 489 O O . THR A 1 70 ? 2.261 4.846 19.655 1.00 69.81 70 THR A O 1
ATOM 492 N N . ASP A 1 71 ? 2.765 7.035 19.769 1.00 56.00 71 ASP A N 1
ATOM 493 C CA . ASP A 1 71 ? 3.188 7.005 21.172 1.00 56.00 71 ASP A CA 1
ATOM 494 C C . ASP A 1 71 ? 2.098 6.361 22.057 1.00 56.00 71 ASP A C 1
ATOM 496 O O . ASP A 1 71 ? 0.951 6.810 22.100 1.00 56.00 71 ASP A O 1
ATOM 500 N N . GLY A 1 72 ? 2.426 5.212 22.658 1.00 59.00 72 GLY A N 1
ATOM 501 C CA . GLY A 1 72 ? 1.517 4.419 23.489 1.00 59.00 72 GLY A CA 1
ATOM 502 C C . GLY A 1 72 ? 0.597 3.416 22.771 1.00 59.00 72 GLY A C 1
ATOM 503 O O . GLY A 1 72 ? -0.137 2.699 23.459 1.00 59.00 72 GLY A O 1
ATOM 504 N N . HIS A 1 73 ? 0.605 3.300 21.434 1.00 67.56 73 HIS A N 1
ATOM 505 C CA . HIS A 1 73 ? -0.239 2.352 20.682 1.00 67.56 73 HIS A CA 1
ATOM 506 C C . HIS A 1 73 ? 0.556 1.512 19.675 1.00 67.56 73 HIS A C 1
ATOM 508 O O . HIS A 1 73 ? 1.145 2.024 18.726 1.00 67.56 73 HIS A O 1
ATOM 514 N N . ALA A 1 74 ? 0.493 0.184 19.834 1.00 67.75 74 ALA A N 1
ATOM 515 C CA . ALA A 1 74 ? 1.007 -0.745 18.833 1.00 67.75 74 ALA A CA 1
ATOM 516 C C . ALA A 1 74 ? 0.257 -0.540 17.505 1.00 67.75 74 ALA A C 1
ATOM 518 O O . ALA A 1 74 ? -0.974 -0.605 17.483 1.00 67.75 74 ALA A O 1
ATOM 519 N N . GLY A 1 75 ? 1.001 -0.286 16.424 1.00 73.50 75 GLY A N 1
ATOM 520 C CA . GLY A 1 75 ? 0.441 -0.010 15.102 1.00 73.50 75 GLY A CA 1
ATOM 521 C C . GLY A 1 75 ? -0.407 -1.142 14.523 1.00 73.50 75 GLY A C 1
ATOM 522 O O . GLY A 1 75 ? -0.515 -2.237 15.093 1.00 73.50 75 GLY A O 1
ATOM 523 N N . LEU A 1 76 ? -1.034 -0.877 13.376 1.00 79.44 76 LEU A N 1
ATOM 524 C CA . LEU A 1 76 ? -2.074 -1.740 12.829 1.00 79.44 76 LEU A CA 1
ATOM 525 C C . LEU A 1 76 ? -1.538 -3.170 12.591 1.00 79.44 76 LEU A C 1
ATOM 527 O O . LEU A 1 76 ? -0.559 -3.356 11.865 1.00 79.44 76 LEU A O 1
ATOM 531 N N . PRO A 1 77 ? -2.142 -4.224 13.174 1.00 82.44 77 PRO A N 1
ATOM 532 C CA . PRO A 1 77 ? -1.599 -5.570 13.037 1.00 82.44 77 PRO A CA 1
ATOM 533 C C . PRO A 1 77 ? -1.786 -6.082 11.607 1.00 82.44 77 PRO A C 1
ATOM 535 O O . PRO A 1 77 ? -2.917 -6.176 11.142 1.00 82.44 77 PRO A O 1
ATOM 538 N N . ILE A 1 78 ? -0.702 -6.505 10.952 1.00 83.25 78 ILE A N 1
ATOM 539 C CA . ILE A 1 78 ? -0.654 -6.987 9.551 1.00 83.25 78 ILE A CA 1
ATOM 540 C C . ILE A 1 78 ? -1.787 -7.976 9.209 1.00 83.25 78 ILE A C 1
ATOM 542 O O . ILE A 1 78 ? -2.416 -7.877 8.158 1.00 83.25 78 ILE A O 1
ATOM 546 N N . GLY A 1 79 ? -2.117 -8.895 10.124 1.00 83.00 79 GLY A N 1
ATOM 547 C CA . GLY A 1 79 ? -3.177 -9.893 9.925 1.00 83.00 79 GLY A CA 1
ATOM 548 C C . GLY A 1 79 ? -4.617 -9.377 10.082 1.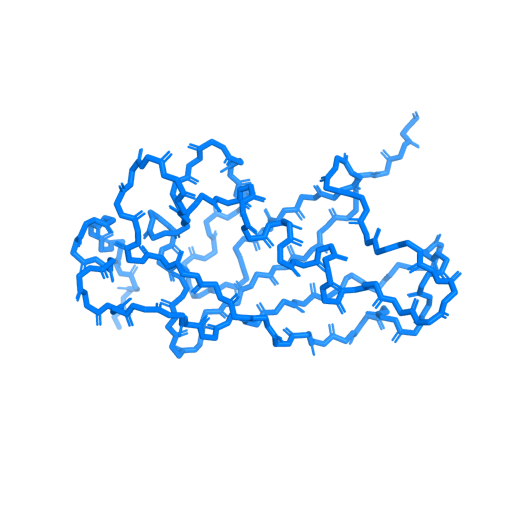00 83.00 79 GLY A C 1
ATOM 549 O O . GLY A 1 79 ? -5.560 -10.103 9.764 1.00 83.00 79 GLY A O 1
ATOM 550 N N . LYS A 1 80 ? -4.815 -8.150 10.581 1.00 82.62 80 LYS A N 1
ATOM 551 C CA . LYS A 1 80 ? -6.133 -7.528 10.809 1.00 82.62 80 LYS A CA 1
ATOM 552 C C . LYS A 1 80 ? -6.602 -6.655 9.650 1.00 82.62 80 LYS A C 1
ATOM 554 O O . LYS A 1 80 ? -7.757 -6.236 9.660 1.00 82.62 80 LYS A O 1
ATOM 559 N N . PHE A 1 81 ? -5.759 -6.428 8.648 1.00 85.75 81 PHE A N 1
ATOM 560 C CA . PHE A 1 81 ? -6.121 -5.655 7.468 1.00 85.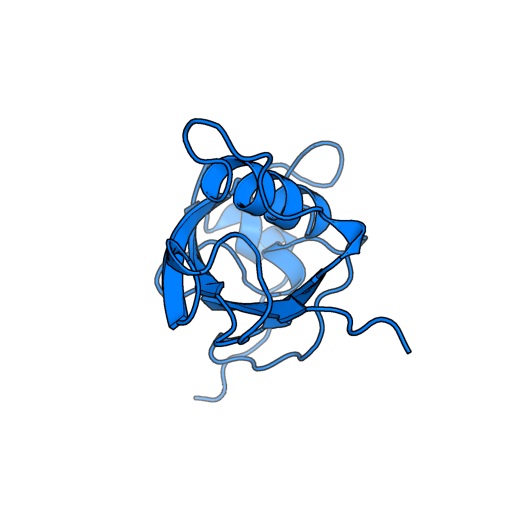75 81 PHE A CA 1
ATOM 561 C C . PHE A 1 81 ? -5.624 -6.295 6.173 1.00 85.75 81 PHE A C 1
ATOM 563 O O . PHE A 1 81 ? -4.757 -7.175 6.145 1.00 85.75 81 PHE A O 1
ATOM 570 N N . GLN A 1 82 ? -6.229 -5.864 5.079 1.00 88.81 82 GLN A N 1
ATOM 571 C CA . GLN A 1 82 ? -5.822 -6.151 3.715 1.00 88.81 82 GLN A CA 1
ATOM 572 C C . GLN A 1 82 ? -5.477 -4.837 3.037 1.00 88.81 82 GLN A C 1
ATOM 574 O O . GLN A 1 82 ? 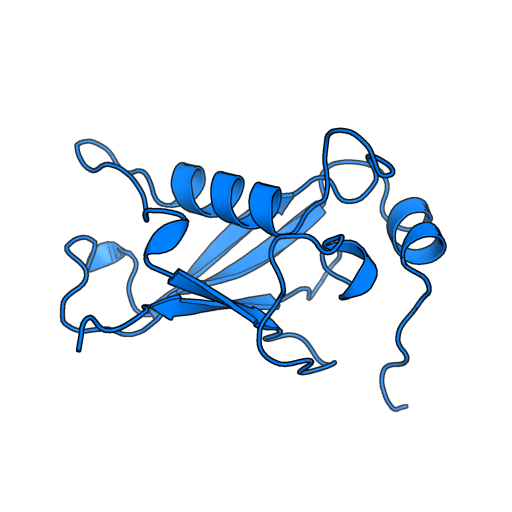-5.980 -3.785 3.428 1.00 88.81 82 GLN A O 1
ATOM 579 N N . LEU A 1 83 ? -4.596 -4.922 2.050 1.00 89.44 83 LEU A N 1
ATOM 580 C CA . LEU A 1 83 ? -4.309 -3.801 1.177 1.00 89.44 83 LEU A CA 1
ATOM 581 C C . LEU A 1 83 ? -5.066 -4.023 -0.120 1.00 89.44 83 LEU A C 1
ATOM 583 O O . LEU A 1 83 ? -5.101 -5.143 -0.632 1.00 89.44 83 LEU A O 1
ATOM 587 N N . VAL A 1 84 ? -5.686 -2.967 -0.606 1.00 89.81 84 VAL A N 1
ATOM 588 C CA . VAL A 1 84 ? -6.366 -2.912 -1.891 1.00 89.81 84 VAL A CA 1
ATOM 589 C C . VAL A 1 84 ? -5.628 -1.892 -2.740 1.00 89.81 84 VAL A C 1
ATOM 591 O O . VAL A 1 84 ? -5.191 -0.864 -2.225 1.00 89.81 84 VAL A O 1
ATOM 594 N N . ASP A 1 85 ? -5.447 -2.187 -4.019 1.00 88.38 85 ASP A N 1
ATOM 595 C CA . ASP A 1 85 ? -4.914 -1.216 -4.966 1.00 88.38 85 ASP A CA 1
ATOM 596 C C . ASP A 1 85 ? -5.896 -0.044 -5.110 1.00 88.38 85 ASP A C 1
ATOM 598 O O . ASP A 1 85 ? -6.999 -0.214 -5.630 1.00 88.38 85 ASP A O 1
ATOM 602 N N . GLY A 1 86 ? -5.497 1.126 -4.612 1.00 82.38 86 GLY A N 1
ATOM 603 C CA . GLY A 1 86 ? -6.225 2.388 -4.764 1.00 82.38 86 GLY A CA 1
ATOM 604 C C . GLY A 1 86 ? -5.705 3.224 -5.932 1.00 82.38 86 GLY A C 1
ATOM 605 O O . GLY A 1 86 ? -6.175 4.344 -6.145 1.00 82.38 86 GLY A O 1
ATOM 606 N N . GLY A 1 87 ? -4.702 2.707 -6.648 1.00 76.19 87 GLY A N 1
ATOM 607 C CA . GLY A 1 87 ? -4.084 3.342 -7.794 1.00 76.19 87 GLY A CA 1
ATOM 608 C C . GLY A 1 87 ? -4.938 3.253 -9.063 1.00 76.19 87 GLY A C 1
ATOM 609 O O . GLY A 1 87 ? -6.034 2.687 -9.073 1.00 76.19 87 GLY A O 1
ATOM 610 N N . PRO A 1 88 ? -4.433 3.798 -10.181 1.00 67.75 88 PRO A N 1
ATOM 611 C CA . PRO A 1 88 ? -5.167 3.860 -11.446 1.00 67.75 88 PRO A CA 1
ATOM 612 C C . PRO A 1 88 ? -5.449 2.484 -12.069 1.00 67.75 88 PRO A C 1
ATOM 614 O O . PRO A 1 88 ? -6.293 2.385 -12.956 1.00 67.75 88 PRO A O 1
ATOM 617 N N . LEU A 1 89 ? -4.754 1.433 -11.624 1.00 71.12 89 LEU A N 1
ATOM 618 C CA . LEU A 1 89 ? -4.942 0.067 -12.109 1.00 71.12 89 LEU A CA 1
ATOM 619 C C . LEU A 1 89 ? -6.110 -0.658 -11.418 1.00 71.12 89 LEU A C 1
ATOM 621 O O . LEU A 1 89 ? -6.621 -1.620 -11.986 1.00 71.12 89 LEU A O 1
ATOM 625 N N . GLN A 1 90 ? -6.537 -0.203 -10.231 1.00 73.81 90 GLN A N 1
ATOM 626 C CA . GLN A 1 90 ? -7.604 -0.794 -9.409 1.00 73.81 90 GLN A CA 1
ATOM 627 C C . GLN A 1 90 ? -7.614 -2.334 -9.406 1.00 73.81 90 GLN A C 1
ATOM 629 O O . GLN A 1 90 ? -8.639 -2.981 -9.618 1.00 73.81 90 GLN A O 1
ATOM 634 N N . GLN A 1 91 ? -6.460 -2.945 -9.147 1.00 79.62 91 GLN A N 1
ATOM 635 C CA . GLN A 1 91 ? -6.250 -4.398 -9.239 1.00 79.62 91 GLN A CA 1
ATOM 636 C C . GLN A 1 91 ? -6.963 -5.214 -8.147 1.00 79.62 91 GLN A C 1
ATOM 638 O O . GLN A 1 91 ? -6.927 -6.447 -8.158 1.00 79.62 91 GLN A O 1
ATOM 643 N N . GLY A 1 92 ? -7.616 -4.552 -7.190 1.00 86.06 92 GLY A N 1
ATOM 644 C CA . GLY A 1 92 ? -8.312 -5.194 -6.082 1.00 86.06 92 GLY A CA 1
ATOM 645 C C . GLY A 1 92 ? -7.372 -5.562 -4.933 1.00 86.06 92 GLY A C 1
ATOM 646 O O . GLY A 1 92 ? -6.456 -4.814 -4.599 1.00 86.06 92 GLY A O 1
ATOM 647 N N . VAL A 1 93 ? -7.636 -6.686 -4.261 1.00 88.81 93 VAL A N 1
ATOM 648 C CA . VAL A 1 93 ? -6.912 -7.063 -3.036 1.00 88.81 93 VAL A CA 1
ATOM 649 C C . VAL A 1 93 ? -5.497 -7.544 -3.355 1.00 88.81 93 VAL A C 1
ATOM 651 O O . VAL A 1 93 ? -5.303 -8.559 -4.025 1.00 88.81 93 VAL A O 1
ATOM 654 N N . LEU A 1 94 ? -4.512 -6.862 -2.780 1.00 89.00 94 LEU A N 1
ATOM 655 C CA . LEU A 1 94 ? -3.098 -7.174 -2.919 1.00 89.00 94 LEU A CA 1
ATOM 656 C C . LEU A 1 94 ? -2.729 -8.420 -2.106 1.00 89.00 94 LEU A C 1
ATOM 658 O O . LEU A 1 94 ? -2.952 -8.497 -0.891 1.00 89.00 94 LEU A O 1
ATOM 662 N N . LYS A 1 95 ? -2.127 -9.405 -2.773 1.00 88.06 95 LYS A N 1
ATOM 663 C CA . LYS A 1 95 ? -1.648 -10.638 -2.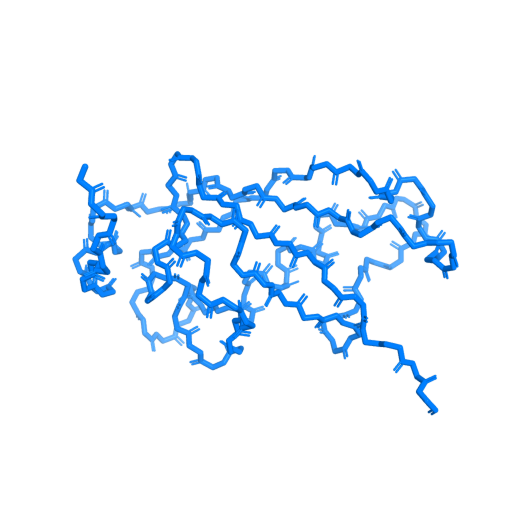132 1.00 88.06 95 LYS A CA 1
ATOM 664 C C . LYS A 1 95 ? -0.305 -10.414 -1.445 1.00 88.06 95 LYS A C 1
ATOM 666 O O . LYS A 1 95 ? 0.634 -9.933 -2.063 1.00 88.06 95 LYS A O 1
ATOM 671 N N . GLU A 1 96 ? -0.196 -10.842 -0.190 1.00 85.12 96 GLU A N 1
ATOM 672 C CA . GLU A 1 96 ? 0.991 -10.642 0.662 1.00 85.12 96 GLU A CA 1
ATOM 673 C C . GLU A 1 96 ? 2.265 -11.288 0.101 1.00 85.12 96 GLU A C 1
ATOM 675 O O . GLU A 1 96 ? 3.350 -10.738 0.269 1.00 85.12 96 GLU A O 1
ATOM 680 N N . SER A 1 97 ? 2.126 -12.430 -0.580 1.00 81.88 97 SER A N 1
ATOM 681 C CA . SER A 1 97 ? 3.227 -13.169 -1.209 1.00 81.88 97 SER A CA 1
ATOM 682 C C . SER A 1 97 ? 3.697 -12.575 -2.537 1.00 81.88 97 SER A C 1
ATOM 684 O O . SER A 1 97 ? 4.687 -13.039 -3.094 1.00 81.88 97 SER A O 1
ATOM 686 N N . HIS A 1 98 ? 2.984 -11.586 -3.076 1.00 84.94 98 HIS A N 1
ATOM 687 C CA . HIS A 1 98 ? 3.348 -10.947 -4.333 1.00 84.94 98 HIS A CA 1
ATOM 688 C C . HIS A 1 98 ? 4.280 -9.757 -4.080 1.00 84.94 98 HIS A C 1
ATOM 690 O O . HIS A 1 98 ? 4.264 -9.130 -3.016 1.00 84.94 98 HIS A O 1
ATOM 696 N N . ARG A 1 99 ? 5.084 -9.430 -5.093 1.00 83.81 99 ARG A N 1
ATOM 697 C CA . ARG A 1 99 ? 5.920 -8.226 -5.112 1.00 83.81 99 ARG A CA 1
ATOM 698 C C . ARG A 1 99 ? 5.040 -6.979 -5.197 1.00 83.81 99 ARG A C 1
ATOM 700 O O . ARG A 1 99 ? 4.076 -6.963 -5.953 1.00 83.81 99 ARG A O 1
ATOM 707 N N . ALA A 1 100 ? 5.402 -5.928 -4.471 1.00 84.75 100 ALA A N 1
ATOM 708 C CA . ALA A 1 100 ? 4.754 -4.623 -4.556 1.00 84.75 100 ALA A CA 1
ATOM 709 C C . ALA A 1 100 ? 4.889 -4.032 -5.974 1.00 84.75 100 ALA A C 1
ATOM 711 O O . ALA A 1 100 ? 3.916 -3.532 -6.532 1.00 84.75 100 ALA A O 1
ATOM 712 N N . ALA A 1 101 ? 6.055 -4.218 -6.602 1.00 83.75 101 ALA A N 1
ATOM 713 C CA . ALA A 1 101 ? 6.307 -3.842 -7.992 1.00 83.75 101 ALA A CA 1
ATOM 714 C C . ALA A 1 101 ? 5.396 -4.565 -9.003 1.00 83.75 101 ALA A C 1
ATOM 716 O O . ALA A 1 101 ? 5.051 -3.986 -10.021 1.00 83.75 101 ALA A O 1
ATOM 717 N N . ALA A 1 102 ? 4.926 -5.786 -8.704 1.00 81.88 102 ALA A N 1
ATOM 718 C CA . ALA A 1 102 ? 3.973 -6.491 -9.572 1.00 81.88 102 ALA A CA 1
ATOM 719 C C . ALA A 1 102 ? 2.591 -5.820 -9.619 1.00 81.88 102 ALA A C 1
ATOM 721 O O . ALA A 1 102 ? 1.773 -6.158 -10.467 1.00 81.88 102 ALA A O 1
ATOM 722 N N . TYR A 1 103 ? 2.336 -4.887 -8.701 1.00 83.94 103 TYR A N 1
ATOM 723 C CA . TYR A 1 103 ? 1.144 -4.053 -8.683 1.00 83.94 103 TYR A CA 1
ATOM 724 C C . TYR A 1 103 ? 1.460 -2.590 -9.035 1.00 83.94 103 TYR A C 1
ATOM 726 O O . TYR A 1 103 ? 0.617 -1.733 -8.793 1.00 83.94 103 TYR A O 1
ATOM 734 N N . ASN A 1 104 ? 2.649 -2.295 -9.580 1.00 83.00 104 ASN A N 1
ATOM 735 C CA . ASN A 1 104 ? 3.153 -0.938 -9.818 1.00 83.00 104 ASN A CA 1
ATOM 736 C C . ASN A 1 104 ? 3.100 -0.042 -8.564 1.00 83.00 104 ASN A C 1
ATOM 738 O O . ASN A 1 104 ? 2.773 1.142 -8.638 1.00 83.00 104 ASN A O 1
ATOM 742 N N . LEU A 1 105 ? 3.383 -0.613 -7.389 1.00 83.31 105 LEU A N 1
ATOM 743 C CA . LEU A 1 105 ? 3.509 0.157 -6.152 1.00 83.31 105 LEU A CA 1
ATOM 744 C C . LEU A 1 105 ? 4.922 0.718 -6.029 1.00 83.31 105 LEU A C 1
ATOM 746 O O . LEU A 1 105 ? 5.885 0.073 -6.439 1.00 83.31 105 LEU A O 1
ATOM 750 N N . GLY A 1 106 ? 5.038 1.880 -5.393 1.00 76.75 106 GLY A N 1
ATOM 751 C CA . GLY A 1 106 ? 6.303 2.590 -5.245 1.00 76.75 106 GLY A CA 1
ATOM 752 C C . GLY A 1 106 ? 6.576 3.421 -6.493 1.00 76.75 106 GLY A C 1
ATOM 753 O O . GLY A 1 106 ? 6.922 2.884 -7.538 1.00 76.75 106 GLY A O 1
ATOM 754 N N . GLY A 1 107 ? 6.364 4.729 -6.369 1.00 74.00 107 GLY A N 1
ATOM 755 C CA . GLY A 1 107 ? 6.414 5.695 -7.464 1.00 74.00 107 GLY A CA 1
ATOM 756 C C . GLY A 1 107 ? 5.376 6.798 -7.249 1.00 74.00 107 GLY A C 1
ATOM 757 O O . GLY A 1 107 ? 4.397 6.606 -6.520 1.00 74.00 107 GLY A O 1
ATOM 758 N N . ALA A 1 108 ? 5.581 7.964 -7.863 1.00 69.12 108 ALA A N 1
ATOM 759 C CA . ALA A 1 108 ? 4.689 9.110 -7.693 1.00 69.12 108 ALA A CA 1
ATOM 760 C C . ALA A 1 108 ? 3.245 8.766 -8.116 1.00 69.12 108 ALA A C 1
ATOM 762 O O . ALA A 1 108 ? 2.999 8.394 -9.261 1.00 69.12 108 ALA A O 1
ATOM 763 N N . GLY A 1 109 ? 2.292 8.892 -7.184 1.00 73.06 109 GLY A N 1
ATOM 764 C CA . GLY A 1 109 ? 0.877 8.567 -7.411 1.00 73.06 109 GLY A CA 1
ATOM 765 C C . GLY A 1 109 ? 0.482 7.114 -7.117 1.00 73.06 109 GLY A C 1
ATOM 766 O O . GLY A 1 109 ? -0.650 6.729 -7.410 1.00 73.06 109 GLY A O 1
ATOM 767 N N . SER A 1 110 ? 1.375 6.308 -6.533 1.00 84.12 110 SER A N 1
ATOM 768 C CA . SER A 1 110 ? 1.019 4.984 -6.007 1.00 84.12 110 SER A CA 1
ATOM 769 C C . SER A 1 110 ? 0.136 5.129 -4.770 1.00 84.12 110 SER A C 1
ATOM 771 O O . SER A 1 110 ? 0.563 5.721 -3.777 1.00 84.12 110 SER A O 1
ATOM 773 N N . VAL A 1 111 ? -1.061 4.543 -4.809 1.00 88.69 111 VAL A N 1
ATOM 774 C CA . VAL A 1 111 ? -2.034 4.604 -3.712 1.00 88.69 111 VAL A CA 1
ATOM 775 C C . VAL A 1 111 ? -2.494 3.201 -3.347 1.00 88.69 111 VAL A C 1
ATOM 777 O O . VAL A 1 111 ? -2.905 2.429 -4.210 1.00 88.69 111 VAL A O 1
ATOM 780 N N . VAL A 1 112 ? -2.497 2.881 -2.058 1.00 89.75 112 VAL A N 1
ATOM 781 C CA . VAL A 1 112 ? -3.146 1.682 -1.518 1.00 89.75 112 VAL A CA 1
ATOM 782 C C . VAL A 1 112 ? -4.189 2.059 -0.487 1.00 89.75 112 VAL A C 1
ATOM 784 O O . VAL A 1 112 ? -4.019 3.001 0.281 1.00 89.75 112 VAL A O 1
ATOM 787 N N . GLU A 1 113 ? -5.267 1.295 -0.440 1.00 89.44 113 GLU A N 1
ATOM 788 C CA . GLU A 1 113 ? -6.318 1.451 0.553 1.00 89.44 113 GLU A CA 1
ATOM 789 C C . GLU A 1 113 ? -6.233 0.318 1.572 1.00 89.44 113 GLU A C 1
ATOM 791 O O . GLU A 1 113 ? -6.127 -0.865 1.235 1.00 89.44 113 GLU A O 1
ATOM 796 N N . VAL A 1 114 ? -6.263 0.679 2.849 1.00 88.31 114 VAL A N 1
ATOM 797 C CA . VAL A 1 114 ? -6.286 -0.275 3.951 1.00 88.31 114 VAL A CA 1
ATOM 798 C C . VAL A 1 114 ? -7.738 -0.648 4.230 1.00 88.31 114 VAL A C 1
ATOM 800 O O . VAL A 1 114 ? -8.562 0.196 4.566 1.00 88.31 114 VAL A O 1
ATOM 803 N N . VAL A 1 115 ? -8.049 -1.939 4.156 1.00 85.75 115 VAL A N 1
ATOM 804 C CA . VAL A 1 115 ? -9.376 -2.479 4.474 1.00 85.75 115 VAL A CA 1
ATOM 805 C C . VAL A 1 115 ? -9.265 -3.398 5.682 1.00 85.75 115 VAL A C 1
ATOM 807 O O . VAL A 1 115 ? -8.504 -4.366 5.683 1.00 85.75 115 VAL A O 1
ATOM 810 N N . LEU A 1 116 ? -10.022 -3.112 6.741 1.00 82.88 116 LEU A N 1
ATOM 811 C CA . LEU A 1 116 ? -10.008 -3.932 7.954 1.00 82.88 116 LEU A CA 1
ATOM 812 C C . LEU A 1 116 ? -10.788 -5.227 7.732 1.00 82.88 116 LEU A C 1
ATOM 814 O O . LEU A 1 116 ? -11.930 -5.213 7.272 1.00 82.88 116 LEU A O 1
ATOM 818 N N . LYS A 1 117 ? -10.200 -6.357 8.132 1.00 77.75 117 LYS A N 1
ATOM 819 C CA . LYS A 1 117 ? -10.913 -7.636 8.175 1.00 77.75 117 LYS A CA 1
ATOM 820 C C . LYS A 1 117 ? -11.864 -7.608 9.372 1.00 77.75 117 LYS A C 1
ATOM 822 O O . LYS A 1 117 ? -11.424 -7.743 10.515 1.00 77.75 117 LYS A O 1
ATOM 827 N N . SER A 1 118 ? -13.158 -7.422 9.118 1.00 63.47 118 SER A N 1
ATOM 828 C CA . SER A 1 118 ? -14.185 -7.554 10.156 1.00 63.47 118 SER A CA 1
ATOM 829 C C . SER A 1 118 ? -14.163 -8.979 10.720 1.00 63.47 118 SER A C 1
ATOM 831 O O . SER A 1 118 ? -14.176 -9.944 9.951 1.00 63.47 118 SER A O 1
ATOM 833 N N . ARG A 1 119 ? -14.090 -9.133 12.051 1.00 55.28 119 ARG A N 1
ATOM 834 C CA . ARG A 1 119 ? -14.330 -10.441 12.680 1.00 55.28 119 ARG A CA 1
ATOM 835 C C . ARG A 1 119 ? -15.830 -10.708 12.559 1.00 55.28 119 ARG A C 1
ATOM 837 O O . ARG A 1 119 ? -16.605 -10.025 13.221 1.00 55.28 119 ARG A O 1
ATOM 844 N N . ARG A 1 120 ? -16.212 -11.637 11.683 1.00 47.69 120 ARG A N 1
ATOM 845 C CA . ARG A 1 120 ? -17.513 -12.302 11.790 1.00 47.69 120 ARG A CA 1
ATOM 846 C C . ARG A 1 120 ? -17.511 -13.218 13.006 1.00 47.69 120 ARG A C 1
ATOM 848 O O . ARG A 1 120 ? -16.419 -13.754 13.311 1.00 47.69 120 ARG A O 1
#

Radius of gyration: 14.01 Å; Cα contacts (8 Å, |Δi|>4): 242; chains: 1; bounding box: 33×23×46 Å

Secondary structure (DSSP, 8-state):
-PPPPPPHHHHHHHS-SEEEEEEEPP--TT-S-GGGTTPEEEEEEE--S-SSSS-BHHHHHHHHHHHT-BTTB----GGGEEEEE-STT---BPPTTSBSGGGT-SSTT-EEEEEE----

Sequence (120 aa):
AAPTLVDADEWAAAHPGPQPLEVRMPVAAGVKQAALTGQTLLVSIDVSSGAKEGGSVNDVKKAIKEATATDGHAGLPIGKFQLVDGGPLQQGVLKESHRAAAYNLGGAGSVVEVVLKSRR

Nearest PDB structures (foldseek):
  8au4-assembly1_A  TM=5.752E-01  e=1.725E-03  Homo sapiens
  5uk8-assembly1_A  TM=6.586E-01  e=1.700E-02  Homo sapiens
  8sbj-assembly1_A  TM=6.500E-01  e=1.812E-02  Homo sapiens
  8tdu-assembly2_C  TM=6.603E-01  e=2.058E-02  Homo sapiens
  4l23-assembly1_A  TM=6.592E-01  e=4.412E-02  Homo sapiens

Organism: NCBI:txid1486930